Protein AF-A0A7X7RLG3-F1 (afdb_monomer_lite)

pLDDT: mean 86.23, std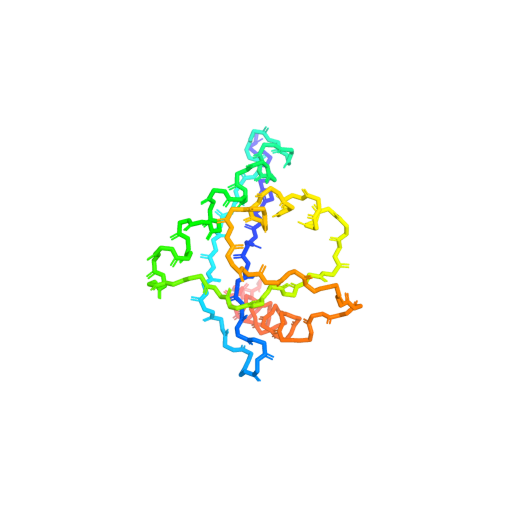 10.89, range [43.09, 94.62]

Sequence (106 aa):
GVRPQTAYVLLAVDAVSGMIIAEELFLATDGISRMWAAIPERLLALFKRLGGCPETIEIDCDRMANLLRPLGEFLPFKMVRRERLNALESAREKINAYMKKGEPKP

Structure (mmCIF, N/CA/C/O backbone):
data_AF-A0A7X7RLG3-F1
#
_entry.id   AF-A0A7X7RLG3-F1
#
loop_
_atom_site.group_PDB
_atom_site.id
_atom_site.type_symbol
_atom_site.label_atom_id
_atom_site.label_alt_id
_atom_site.label_comp_id
_atom_site.label_asym_id
_atom_site.label_entity_id
_atom_site.label_seq_id
_atom_site.pdbx_PDB_ins_code
_atom_site.Cartn_x
_atom_site.Cartn_y
_atom_site.Cartn_z
_atom_site.occupancy
_atom_site.B_iso_or_equiv
_atom_site.auth_seq_id
_atom_site.auth_comp_id
_atom_site.auth_asym_id
_atom_site.auth_atom_id
_atom_site.pdbx_PDB_model_num
ATOM 1 N N . GLY A 1 1 ? 27.360 -16.814 -11.761 1.00 48.91 1 GLY A N 1
ATOM 2 C CA . GLY A 1 1 ? 26.527 -16.801 -10.545 1.00 48.91 1 GLY A CA 1
ATOM 3 C C . GLY A 1 1 ? 25.399 -15.817 -10.745 1.00 48.91 1 GLY A C 1
ATOM 4 O O . GLY A 1 1 ? 25.664 -14.718 -11.217 1.00 48.91 1 GLY A O 1
ATOM 5 N N . VAL A 1 2 ? 24.160 -16.216 -10.468 1.00 57.38 2 VAL A N 1
ATOM 6 C CA . VAL A 1 2 ? 22.996 -15.319 -10.542 1.00 57.38 2 VAL A CA 1
ATOM 7 C C . VAL A 1 2 ? 23.175 -14.252 -9.458 1.00 57.38 2 VAL A C 1
ATOM 9 O O . VAL A 1 2 ? 23.409 -14.601 -8.302 1.00 57.38 2 VAL A O 1
ATOM 12 N N . ARG A 1 3 ? 23.158 -12.961 -9.822 1.00 59.81 3 ARG A N 1
ATOM 13 C CA . ARG A 1 3 ? 23.212 -11.879 -8.824 1.00 59.81 3 ARG A CA 1
ATOM 14 C C . ARG A 1 3 ? 22.021 -12.034 -7.868 1.00 59.81 3 ARG A C 1
ATOM 16 O O . ARG A 1 3 ? 20.927 -12.316 -8.361 1.00 59.81 3 ARG A O 1
ATOM 23 N N . PRO A 1 4 ? 22.201 -11.824 -6.551 1.00 58.94 4 PRO A N 1
ATOM 24 C CA . PRO A 1 4 ? 21.083 -11.797 -5.618 1.00 58.94 4 PRO A CA 1
ATOM 25 C C . PRO A 1 4 ? 20.049 -10.788 -6.117 1.00 58.94 4 PRO A C 1
ATOM 27 O O . PRO A 1 4 ? 20.378 -9.623 -6.352 1.00 58.94 4 PRO A O 1
ATOM 30 N N . GLN A 1 5 ? 18.823 -11.248 -6.344 1.00 68.31 5 GLN A N 1
ATOM 31 C CA . GLN A 1 5 ? 17.722 -10.362 -6.692 1.00 68.31 5 GLN A CA 1
ATOM 32 C C . GLN A 1 5 ? 17.154 -9.794 -5.399 1.00 68.31 5 GLN A C 1
ATOM 34 O O . GLN A 1 5 ? 16.774 -10.543 -4.500 1.00 68.31 5 GLN A O 1
ATOM 39 N N . THR A 1 6 ? 17.108 -8.468 -5.294 1.00 79.06 6 THR A N 1
ATOM 40 C CA . THR A 1 6 ? 16.455 -7.811 -4.164 1.00 79.06 6 THR A CA 1
ATOM 41 C C . THR A 1 6 ? 14.949 -8.007 -4.285 1.00 79.06 6 THR A C 1
ATOM 43 O O . THR A 1 6 ? 14.338 -7.576 -5.267 1.00 79.06 6 THR A O 1
ATOM 46 N N . ALA A 1 7 ? 14.366 -8.660 -3.284 1.00 84.00 7 ALA A N 1
ATOM 47 C CA . ALA A 1 7 ? 12.927 -8.766 -3.131 1.00 84.00 7 ALA A CA 1
ATOM 48 C C . ALA A 1 7 ? 12.376 -7.525 -2.418 1.00 84.00 7 ALA A C 1
ATOM 50 O O . ALA A 1 7 ? 12.976 -7.014 -1.471 1.00 84.00 7 ALA A O 1
ATOM 51 N N . TYR A 1 8 ? 11.222 -7.057 -2.875 1.00 88.62 8 TYR A N 1
ATOM 52 C CA . TYR A 1 8 ? 10.484 -5.937 -2.308 1.00 88.62 8 TYR A CA 1
ATOM 53 C C . TYR A 1 8 ? 9.096 -6.421 -1.907 1.00 88.62 8 TYR A C 1
ATOM 55 O O . TYR A 1 8 ? 8.529 -7.286 -2.566 1.00 88.62 8 TYR A O 1
ATOM 63 N N . VAL A 1 9 ? 8.537 -5.858 -0.842 1.00 89.19 9 VAL A N 1
ATOM 64 C CA . VAL A 1 9 ? 7.189 -6.203 -0.381 1.00 89.19 9 VAL A CA 1
AT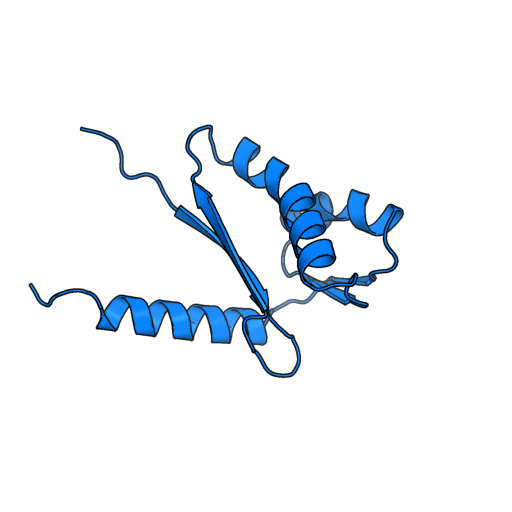OM 65 C C . VAL A 1 9 ? 6.339 -4.943 -0.391 1.00 89.19 9 VAL A C 1
ATOM 67 O O . VAL A 1 9 ? 6.714 -3.939 0.214 1.00 89.19 9 VAL A O 1
ATOM 70 N N . LEU A 1 10 ? 5.199 -4.997 -1.074 1.00 89.94 10 LEU A N 1
ATOM 71 C CA . LEU A 1 10 ? 4.111 -4.048 -0.872 1.00 89.94 10 LEU A CA 1
ATOM 72 C C . LEU A 1 10 ? 3.273 -4.571 0.288 1.00 89.94 10 LEU A C 1
ATOM 74 O O . LEU A 1 10 ? 2.683 -5.645 0.192 1.00 89.94 10 LEU A O 1
ATOM 78 N N . LEU A 1 11 ? 3.244 -3.816 1.377 1.00 90.69 11 LEU A N 1
ATOM 79 C CA . LEU A 1 11 ? 2.519 -4.181 2.583 1.00 90.69 11 LEU A CA 1
ATOM 80 C C . LEU A 1 11 ? 1.350 -3.216 2.770 1.00 90.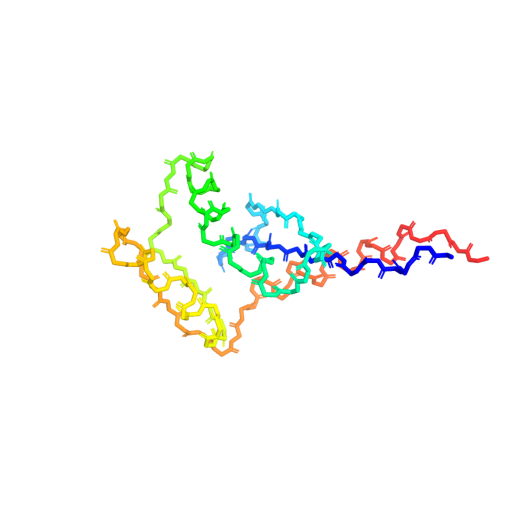69 11 LEU A C 1
ATOM 82 O O . LEU A 1 11 ? 1.545 -2.001 2.795 1.00 90.69 11 LEU A O 1
ATOM 86 N N . ALA A 1 12 ? 0.146 -3.763 2.903 1.00 89.56 12 ALA A N 1
ATOM 87 C CA . ALA A 1 12 ? -1.047 -3.019 3.274 1.00 89.56 12 ALA A CA 1
ATOM 88 C C . ALA A 1 12 ? -1.415 -3.375 4.714 1.00 89.56 12 ALA A C 1
ATOM 90 O O . ALA A 1 12 ? -1.575 -4.550 5.052 1.00 89.56 12 ALA A O 1
ATOM 91 N N . VAL A 1 13 ? -1.550 -2.355 5.556 1.00 91.19 13 VAL A N 1
ATOM 92 C CA . VAL A 1 13 ? -1.886 -2.508 6.972 1.00 91.19 13 VAL A CA 1
ATOM 93 C C . VAL A 1 13 ? -3.113 -1.684 7.310 1.00 91.19 13 VAL A C 1
ATOM 95 O O . VAL A 1 13 ? -3.318 -0.604 6.757 1.00 91.19 13 VAL A O 1
ATOM 98 N N . ASP A 1 14 ? -3.904 -2.180 8.248 1.00 90.12 14 ASP A N 1
ATOM 99 C CA . ASP A 1 14 ? -4.942 -1.386 8.878 1.00 90.12 14 ASP A CA 1
ATOM 100 C C . ASP A 1 14 ? -4.291 -0.330 9.778 1.00 90.12 14 ASP A C 1
ATOM 102 O O . ASP A 1 14 ? -3.497 -0.653 10.666 1.00 90.12 14 ASP A O 1
ATOM 106 N N . ALA A 1 15 ? -4.615 0.942 9.550 1.00 87.62 15 ALA A N 1
ATOM 107 C CA . ALA A 1 15 ? -3.977 2.051 10.254 1.00 87.62 15 ALA A CA 1
ATOM 108 C C . ALA A 1 15 ? -4.332 2.099 11.753 1.00 87.62 15 ALA A C 1
ATOM 110 O O . ALA A 1 15 ? -3.565 2.653 12.538 1.00 87.62 15 ALA A O 1
ATOM 111 N N . VAL A 1 16 ? -5.472 1.518 12.153 1.00 88.00 16 VAL A N 1
ATOM 112 C CA . VAL A 1 16 ? -5.975 1.556 13.535 1.00 88.00 16 VAL A CA 1
ATOM 113 C C . VAL A 1 16 ? -5.435 0.385 14.356 1.00 88.00 16 VAL A C 1
ATOM 115 O O . VAL A 1 16 ? -4.848 0.579 15.416 1.00 88.00 16 VAL A O 1
ATOM 118 N N . SER A 1 17 ? -5.626 -0.839 13.871 1.00 88.00 17 SER A N 1
ATOM 119 C CA . SER A 1 17 ? -5.233 -2.071 14.560 1.00 88.00 17 SER A CA 1
ATOM 120 C C . SER A 1 17 ? -3.777 -2.469 14.314 1.00 88.00 17 SER A C 1
ATOM 122 O O . SER A 1 17 ? -3.219 -3.263 15.074 1.00 88.00 17 SER A O 1
ATOM 124 N N . GLY A 1 18 ? -3.148 -1.954 13.252 1.00 87.44 18 GLY A N 1
ATOM 125 C CA . GLY A 1 18 ? -1.821 -2.389 12.815 1.00 87.44 18 GLY A CA 1
ATOM 126 C C . GLY A 1 18 ? -1.798 -3.813 12.252 1.00 87.44 18 GLY A C 1
ATOM 127 O O . GLY A 1 18 ? -0.726 -4.414 12.153 1.00 87.44 18 GLY A O 1
ATOM 128 N N . MET A 1 19 ? -2.966 -4.375 11.922 1.00 88.38 19 MET A N 1
ATOM 129 C CA . MET A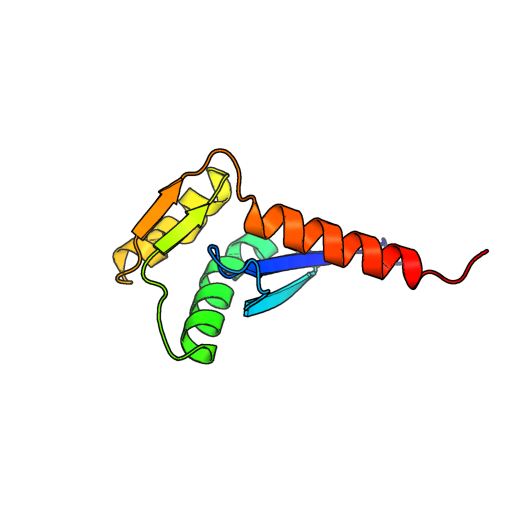 1 19 ? -3.083 -5.686 11.291 1.00 88.38 19 MET A CA 1
ATOM 130 C C . MET A 1 19 ? -2.595 -5.619 9.842 1.00 88.38 19 MET A C 1
ATOM 132 O O . MET A 1 19 ? -2.947 -4.701 9.106 1.00 88.38 19 MET A O 1
ATOM 136 N N . ILE A 1 20 ? -1.811 -6.609 9.413 1.00 90.75 20 ILE A N 1
ATOM 137 C CA . ILE A 1 20 ? -1.461 -6.772 7.999 1.00 90.75 20 ILE A CA 1
ATOM 138 C C . ILE A 1 20 ? -2.703 -7.282 7.271 1.00 90.75 20 ILE A C 1
ATOM 140 O O . ILE A 1 20 ? -3.213 -8.357 7.579 1.00 90.75 20 ILE A O 1
ATOM 144 N N . ILE A 1 21 ? -3.195 -6.485 6.327 1.00 88.62 21 ILE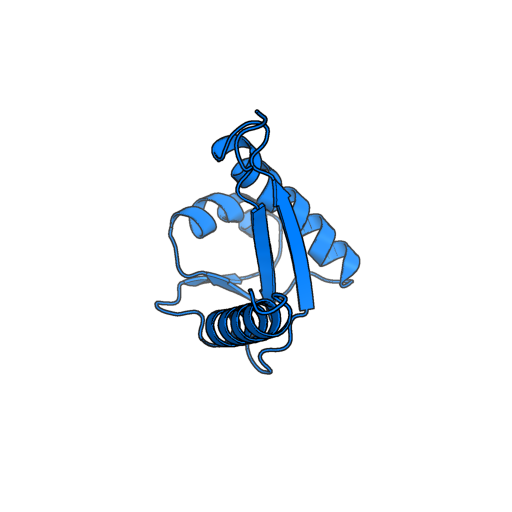 A N 1
ATOM 145 C CA . ILE A 1 21 ? -4.357 -6.814 5.499 1.00 88.62 21 ILE A CA 1
ATOM 146 C C . ILE A 1 21 ? -3.907 -7.604 4.267 1.00 88.62 21 ILE A C 1
ATOM 148 O O . ILE A 1 21 ? -4.611 -8.501 3.805 1.00 88.62 21 ILE A O 1
ATOM 152 N N . ALA A 1 22 ? -2.744 -7.258 3.715 1.00 86.94 22 ALA A N 1
ATOM 153 C CA . ALA A 1 22 ? -2.179 -7.946 2.568 1.00 86.94 22 ALA A CA 1
ATOM 154 C C . ALA A 1 22 ? -0.678 -7.687 2.422 1.00 86.94 22 ALA A C 1
ATOM 156 O O . ALA A 1 22 ? -0.170 -6.616 2.763 1.00 86.94 22 ALA A O 1
ATOM 157 N N . GLU A 1 23 ? -0.010 -8.653 1.804 1.00 89.44 23 GLU A N 1
ATOM 158 C CA . GLU A 1 23 ? 1.363 -8.570 1.330 1.00 89.44 23 GLU A CA 1
ATOM 159 C C . GLU A 1 23 ? 1.428 -8.972 -0.147 1.00 89.44 23 GLU A C 1
ATOM 161 O O . GLU A 1 23 ? 0.759 -9.905 -0.589 1.00 89.44 23 GLU A O 1
ATOM 166 N N . GLU A 1 24 ? 2.237 -8.266 -0.928 1.00 89.50 24 GLU A N 1
ATOM 167 C CA . GLU A 1 24 ? 2.540 -8.639 -2.308 1.00 89.50 24 GLU A CA 1
ATOM 168 C C . GLU A 1 24 ? 4.054 -8.575 -2.510 1.00 89.50 24 GLU A C 1
ATOM 170 O O . GLU A 1 24 ? 4.694 -7.558 -2.226 1.00 89.50 24 GLU A O 1
ATOM 175 N N . LEU A 1 25 ? 4.633 -9.676 -2.990 1.00 88.75 25 LEU A N 1
ATOM 176 C CA . LEU A 1 25 ? 6.063 -9.787 -3.248 1.00 88.75 25 LEU A CA 1
ATOM 177 C C . LEU A 1 25 ? 6.381 -9.316 -4.667 1.00 88.75 25 LEU A C 1
ATOM 179 O O . LEU A 1 25 ? 5.760 -9.735 -5.642 1.00 88.75 25 LEU A O 1
ATOM 183 N N . PHE A 1 26 ? 7.413 -8.495 -4.781 1.00 88.62 26 PHE A N 1
ATOM 184 C CA . PHE A 1 26 ? 7.939 -7.994 -6.033 1.00 88.62 26 PHE A CA 1
ATOM 185 C C . PHE A 1 26 ? 9.406 -8.372 -6.174 1.00 88.62 26 PHE A C 1
ATOM 187 O O . PHE A 1 26 ? 10.209 -8.195 -5.258 1.00 88.62 26 PHE A O 1
ATOM 194 N N . LEU A 1 27 ? 9.769 -8.840 -7.362 1.00 86.69 27 LEU A N 1
ATOM 195 C CA . LEU A 1 27 ? 11.155 -9.044 -7.753 1.00 86.69 27 LEU A CA 1
ATOM 196 C C . LEU A 1 27 ? 11.495 -8.005 -8.816 1.00 86.69 27 LEU A C 1
ATOM 198 O O . LEU A 1 27 ? 10.804 -7.890 -9.826 1.00 86.69 27 LEU A O 1
ATOM 202 N N . ALA A 1 28 ? 12.566 -7.243 -8.607 1.00 87.25 28 ALA A N 1
ATOM 203 C CA . ALA A 1 28 ? 13.025 -6.248 -9.575 1.00 87.25 28 ALA A CA 1
ATOM 204 C C . ALA A 1 28 ? 13.831 -6.893 -10.726 1.00 87.25 28 ALA A C 1
ATOM 206 O O . ALA A 1 28 ? 14.894 -6.389 -11.091 1.00 87.25 28 ALA A O 1
ATOM 207 N N . THR A 1 29 ? 13.346 -8.011 -11.285 1.00 85.38 29 THR A N 1
ATOM 208 C CA . THR A 1 29 ? 14.013 -8.790 -12.350 1.00 85.38 29 THR A CA 1
ATOM 209 C C . THR A 1 29 ? 14.277 -7.947 -13.592 1.00 85.38 29 THR A C 1
ATOM 211 O O . THR A 1 29 ? 15.381 -7.973 -14.129 1.00 85.38 29 THR A O 1
ATOM 214 N N . ASP A 1 30 ? 13.292 -7.134 -13.980 1.00 85.50 30 ASP A N 1
ATOM 215 C CA . ASP A 1 30 ? 13.354 -6.251 -15.150 1.00 85.50 30 ASP A CA 1
ATOM 216 C C . ASP A 1 30 ? 13.670 -4.792 -14.765 1.00 85.50 30 ASP A C 1
ATOM 218 O O . ASP A 1 30 ? 13.407 -3.852 -15.521 1.00 85.50 30 ASP A O 1
ATOM 222 N N . GLY A 1 31 ? 14.217 -4.592 -13.562 1.00 87.31 31 GLY A N 1
ATOM 223 C CA . GLY A 1 31 ? 14.595 -3.292 -13.019 1.00 87.31 31 GLY A CA 1
ATOM 224 C C . GLY A 1 31 ? 13.541 -2.640 -12.120 1.00 87.31 31 GLY A C 1
ATOM 225 O O . GLY A 1 31 ? 12.334 -2.877 -12.211 1.00 87.31 31 GLY A O 1
ATOM 226 N N . ILE A 1 32 ? 14.024 -1.756 -11.242 1.00 88.06 32 ILE A N 1
ATOM 227 C CA . ILE A 1 32 ? 13.221 -1.097 -10.201 1.00 88.06 32 ILE A CA 1
ATOM 228 C C . ILE A 1 32 ? 12.077 -0.273 -10.814 1.00 88.06 32 ILE A C 1
ATOM 230 O O . ILE A 1 32 ? 10.962 -0.306 -10.305 1.00 88.06 32 ILE A O 1
ATOM 234 N N . SER A 1 33 ? 12.303 0.426 -11.929 1.00 88.62 33 SER A N 1
ATOM 235 C CA . SER A 1 33 ? 11.268 1.257 -12.563 1.00 88.62 33 SER A CA 1
ATOM 236 C C . SER A 1 33 ? 10.050 0.454 -13.028 1.00 88.62 33 SER A C 1
ATOM 238 O O . SER A 1 33 ? 8.920 0.892 -12.820 1.00 88.62 33 SER A O 1
ATOM 240 N N . ARG A 1 34 ? 10.262 -0.736 -13.613 1.00 88.88 34 ARG A N 1
ATOM 241 C CA . ARG A 1 34 ? 9.166 -1.625 -14.034 1.00 88.88 34 ARG A CA 1
ATOM 242 C C . ARG A 1 34 ? 8.410 -2.197 -12.844 1.00 88.88 34 ARG A C 1
ATOM 244 O O . ARG A 1 34 ? 7.188 -2.268 -12.881 1.00 88.88 34 ARG A O 1
ATOM 251 N N . MET A 1 35 ? 9.128 -2.532 -11.775 1.00 90.62 35 MET A N 1
ATOM 252 C CA . MET A 1 35 ? 8.511 -2.951 -10.521 1.00 90.62 35 MET A CA 1
ATOM 253 C C . MET A 1 35 ? 7.564 -1.875 -9.971 1.00 90.62 35 MET A C 1
ATOM 255 O O . MET A 1 35 ? 6.417 -2.179 -9.659 1.00 90.62 35 MET A O 1
ATOM 259 N N . TRP A 1 36 ? 8.016 -0.616 -9.896 1.00 90.69 36 TRP A N 1
ATOM 260 C CA . TRP A 1 36 ? 7.170 0.492 -9.438 1.00 90.69 36 TRP A CA 1
ATOM 261 C C . TRP A 1 36 ? 5.933 0.666 -10.318 1.00 90.69 36 TRP A C 1
ATOM 263 O O . TRP A 1 36 ? 4.839 0.820 -9.787 1.00 90.69 36 TRP A O 1
ATOM 273 N N . ALA A 1 37 ? 6.080 0.580 -11.643 1.00 91.38 37 ALA A N 1
ATOM 274 C CA . ALA A 1 37 ? 4.966 0.726 -12.581 1.00 91.38 37 ALA A CA 1
ATOM 275 C C . ALA A 1 37 ? 3.850 -0.320 -12.386 1.00 91.38 37 ALA A C 1
ATOM 277 O O . ALA A 1 37 ? 2.704 -0.044 -12.727 1.00 91.38 37 ALA A O 1
ATOM 278 N N . ALA A 1 38 ? 4.157 -1.486 -11.806 1.00 90.94 38 ALA A N 1
ATOM 279 C CA . ALA A 1 38 ? 3.175 -2.534 -11.526 1.00 90.94 38 ALA A CA 1
ATOM 280 C C . ALA A 1 38 ? 2.371 -2.306 -10.230 1.00 90.94 38 ALA A C 1
ATOM 282 O O . ALA A 1 38 ? 1.334 -2.936 -10.028 1.00 90.94 38 ALA A O 1
ATOM 283 N N . ILE A 1 39 ? 2.823 -1.424 -9.332 1.00 91.62 39 ILE A N 1
ATOM 284 C CA . ILE A 1 39 ? 2.188 -1.226 -8.018 1.00 91.62 39 ILE A CA 1
ATOM 285 C C . ILE A 1 39 ? 0.724 -0.753 -8.117 1.00 91.62 39 ILE A C 1
ATOM 287 O O . ILE A 1 39 ? -0.094 -1.312 -7.387 1.00 91.62 39 ILE A O 1
ATOM 291 N N . PRO A 1 40 ? 0.329 0.201 -8.989 1.00 92.00 40 PRO A N 1
ATOM 292 C CA . PRO A 1 40 ? -1.061 0.661 -9.045 1.00 92.00 40 PRO A CA 1
ATOM 293 C C . PRO A 1 40 ? -2.031 -0.459 -9.431 1.00 92.00 40 PRO A C 1
ATOM 295 O O . PRO A 1 40 ? -3.078 -0.621 -8.810 1.00 92.00 40 PRO A O 1
ATOM 298 N N . GLU A 1 41 ? -1.654 -1.277 -10.415 1.00 91.88 41 GLU A N 1
ATOM 299 C CA . GLU A 1 41 ? -2.443 -2.433 -10.843 1.00 91.88 41 GLU A CA 1
ATOM 300 C C . GLU A 1 41 ? -2.584 -3.466 -9.716 1.00 91.88 41 GLU A C 1
ATOM 302 O O . GLU A 1 41 ? -3.675 -3.979 -9.460 1.00 91.88 41 GLU A O 1
ATOM 307 N N . ARG A 1 42 ? -1.497 -3.728 -8.983 1.00 91.25 42 ARG A N 1
ATOM 308 C CA . ARG A 1 42 ? -1.496 -4.652 -7.839 1.00 91.25 42 ARG A CA 1
ATOM 309 C C . ARG A 1 42 ? -2.380 -4.153 -6.704 1.00 91.25 42 ARG A C 1
ATOM 311 O O . ARG A 1 42 ? -3.113 -4.939 -6.110 1.00 91.25 42 ARG A O 1
ATOM 318 N N . LEU A 1 43 ? -2.370 -2.849 -6.451 1.00 90.31 43 LEU A N 1
ATOM 319 C CA . LEU A 1 43 ? -3.222 -2.229 -5.446 1.00 90.31 43 LEU A CA 1
ATOM 320 C C . LEU A 1 43 ? -4.710 -2.319 -5.829 1.00 90.31 43 LEU A C 1
ATOM 322 O O . LEU A 1 43 ? -5.543 -2.659 -4.993 1.00 90.31 43 LEU A O 1
ATOM 326 N N . LEU A 1 44 ? -5.044 -2.111 -7.107 1.00 90.44 44 LEU A N 1
ATOM 327 C CA . LEU A 1 44 ? -6.404 -2.318 -7.617 1.00 90.44 44 LEU A CA 1
ATOM 328 C C . LEU A 1 44 ? -6.873 -3.768 -7.451 1.00 90.44 44 LEU A C 1
ATOM 330 O O . LEU A 1 44 ? -8.009 -4.009 -7.039 1.00 90.44 44 LEU A O 1
ATOM 334 N N . ALA A 1 45 ? -6.012 -4.738 -7.764 1.00 91.31 45 ALA A N 1
ATOM 335 C CA . ALA A 1 45 ? -6.315 -6.152 -7.565 1.00 91.31 45 ALA A CA 1
ATOM 336 C C . ALA A 1 45 ? -6.550 -6.474 -6.080 1.00 91.31 45 ALA A C 1
ATOM 338 O O . ALA A 1 45 ? -7.474 -7.216 -5.745 1.00 91.31 45 ALA A O 1
ATOM 339 N N . LEU A 1 46 ? -5.766 -5.864 -5.192 1.00 89.94 46 LEU A N 1
ATOM 340 C CA . LEU A 1 46 ? -5.915 -5.982 -3.746 1.00 89.94 46 LEU A CA 1
ATOM 341 C C . LEU A 1 46 ? -7.256 -5.411 -3.268 1.00 89.94 46 LEU A C 1
ATOM 343 O O . LEU A 1 46 ? -7.961 -6.100 -2.539 1.00 89.94 46 LEU A O 1
ATOM 347 N N . PHE A 1 47 ? -7.677 -4.231 -3.731 1.00 88.94 47 PHE A N 1
ATOM 348 C CA . PHE A 1 47 ? -8.999 -3.680 -3.393 1.00 88.94 47 PHE A CA 1
ATOM 349 C C . PHE A 1 47 ? -10.140 -4.590 -3.846 1.00 88.94 47 PHE A C 1
ATOM 351 O O . PHE A 1 47 ? -11.071 -4.855 -3.087 1.00 88.94 47 PHE A O 1
ATOM 358 N N . LYS A 1 48 ? -10.041 -5.149 -5.059 1.00 89.88 48 LYS A N 1
ATOM 359 C CA . LYS A 1 48 ? -11.014 -6.138 -5.543 1.00 89.88 48 LYS A CA 1
ATOM 360 C C . LYS A 1 48 ? -11.041 -7.386 -4.658 1.00 89.88 48 LYS A C 1
ATOM 362 O O . LYS A 1 48 ? -12.123 -7.859 -4.328 1.00 89.88 48 LYS A O 1
ATOM 367 N N . ARG A 1 49 ? -9.873 -7.896 -4.248 1.00 89.31 49 ARG A N 1
ATOM 368 C CA . ARG A 1 49 ? -9.747 -9.071 -3.366 1.00 89.31 49 ARG A CA 1
ATOM 369 C C . ARG A 1 49 ? -10.331 -8.819 -1.975 1.00 89.31 49 ARG A C 1
ATOM 371 O O . ARG A 1 49 ? -10.932 -9.723 -1.410 1.00 89.31 49 ARG A O 1
ATOM 378 N N . LEU A 1 50 ? -10.177 -7.607 -1.445 1.00 84.50 50 LEU A N 1
ATOM 379 C CA . LEU A 1 50 ? -10.742 -7.201 -0.154 1.00 84.50 50 LEU A CA 1
ATOM 380 C C . LEU A 1 50 ? -12.240 -6.870 -0.219 1.00 84.50 50 LEU A C 1
ATOM 382 O O . LEU A 1 50 ? -12.852 -6.629 0.817 1.00 84.50 50 LEU A O 1
ATOM 386 N N . GLY A 1 51 ? -12.840 -6.864 -1.413 1.00 86.38 51 GLY A N 1
ATOM 387 C CA . GLY A 1 51 ? -14.261 -6.575 -1.602 1.00 86.38 51 GLY A CA 1
ATOM 388 C C . GLY A 1 51 ? -14.614 -5.089 -1.528 1.00 86.38 51 GLY A C 1
ATOM 389 O O . GLY A 1 51 ? -15.792 -4.756 -1.422 1.00 86.38 51 GLY A O 1
ATOM 390 N N . GLY A 1 52 ? -13.632 -4.184 -1.597 1.00 85.50 52 GLY A N 1
ATOM 391 C CA . GLY A 1 52 ? -13.886 -2.752 -1.491 1.00 85.50 52 GLY A CA 1
ATOM 392 C C . GLY A 1 52 ? -12.653 -1.870 -1.661 1.00 85.50 52 GLY A C 1
ATOM 393 O O . GLY A 1 52 ? -11.511 -2.298 -1.497 1.00 85.50 52 GLY A O 1
ATOM 394 N N . CYS A 1 53 ? -12.905 -0.605 -1.993 1.00 88.69 53 CYS A N 1
ATOM 395 C CA . CYS A 1 53 ? -11.898 0.448 -1.973 1.00 88.69 53 CYS A CA 1
ATOM 396 C C . CYS A 1 53 ? -11.829 1.039 -0.556 1.00 88.69 53 CYS A C 1
ATOM 398 O O . CYS A 1 53 ? -12.885 1.355 -0.004 1.00 88.69 53 CYS A O 1
ATOM 400 N N . PRO A 1 54 ? -10.636 1.219 0.036 1.00 89.00 54 PRO A N 1
ATOM 401 C CA . PRO A 1 54 ? -10.519 1.897 1.321 1.00 89.00 54 PRO A CA 1
ATOM 402 C C . PRO A 1 54 ? -10.997 3.349 1.210 1.00 89.00 54 PRO A C 1
ATOM 404 O O . PRO A 1 54 ? -10.871 3.974 0.158 1.00 89.00 54 PRO A O 1
ATOM 407 N N . GLU A 1 55 ? -11.496 3.914 2.308 1.00 90.88 55 GLU A N 1
ATOM 408 C CA . GLU A 1 55 ? -11.877 5.332 2.348 1.00 90.88 55 GLU A CA 1
ATOM 409 C C . GLU A 1 55 ? -10.655 6.256 2.306 1.00 90.88 55 GLU A C 1
ATOM 411 O O . GLU A 1 55 ? -10.719 7.365 1.776 1.00 90.88 55 GLU A O 1
ATOM 416 N N . THR A 1 56 ? -9.537 5.820 2.890 1.00 93.00 56 THR A N 1
ATOM 417 C CA . THR A 1 56 ? -8.300 6.598 2.989 1.00 93.00 56 THR A CA 1
ATOM 418 C C . THR A 1 56 ? -7.081 5.707 2.785 1.00 93.00 56 THR A C 1
ATOM 420 O O . THR A 1 56 ? -7.027 4.590 3.292 1.00 93.00 56 THR A O 1
ATOM 423 N N . ILE A 1 57 ? -6.087 6.227 2.067 1.00 92.44 57 ILE A N 1
ATOM 424 C CA . ILE A 1 57 ? -4.756 5.637 1.930 1.00 92.44 57 ILE A CA 1
ATOM 425 C C . ILE A 1 57 ? -3.741 6.638 2.471 1.00 92.44 57 ILE A C 1
ATOM 427 O O . ILE A 1 57 ? -3.612 7.751 1.953 1.00 92.44 57 ILE A O 1
ATOM 431 N N . GLU A 1 58 ? -3.016 6.233 3.509 1.00 94.62 58 GLU A N 1
ATOM 432 C CA . GLU A 1 58 ? -1.922 7.018 4.070 1.00 94.62 58 GLU A CA 1
ATOM 433 C C . GLU A 1 58 ? -0.603 6.691 3.363 1.00 94.62 58 GLU A C 1
ATOM 435 O O . GLU A 1 58 ? -0.283 5.527 3.122 1.00 94.62 58 GLU A O 1
ATOM 440 N N . ILE A 1 59 ? 0.170 7.723 3.030 1.00 93.00 59 ILE A N 1
ATOM 441 C CA . ILE A 1 59 ? 1.468 7.602 2.358 1.00 93.00 59 ILE A CA 1
ATOM 442 C C . ILE A 1 59 ? 2.502 8.533 2.994 1.00 93.00 59 ILE A C 1
ATOM 444 O O . ILE A 1 59 ? 2.153 9.606 3.483 1.00 93.00 59 ILE A O 1
ATOM 448 N N . ASP A 1 60 ? 3.778 8.160 2.944 1.00 93.81 60 ASP A N 1
ATOM 449 C CA . ASP A 1 60 ? 4.883 8.950 3.507 1.00 93.81 60 ASP A CA 1
ATOM 450 C C . ASP A 1 60 ? 5.764 9.646 2.458 1.00 93.81 60 ASP A C 1
ATOM 452 O O . ASP A 1 60 ? 6.415 10.651 2.747 1.00 93.81 60 ASP A O 1
ATOM 456 N N . CYS A 1 61 ? 5.772 9.154 1.218 1.00 90.62 61 CYS A N 1
ATOM 457 C CA . CYS A 1 61 ? 6.707 9.603 0.195 1.00 90.62 61 CYS A CA 1
ATOM 458 C C . CYS A 1 61 ? 6.031 10.099 -1.090 1.00 90.62 61 CYS A C 1
ATOM 460 O O . CYS A 1 61 ? 5.042 9.547 -1.579 1.00 90.62 61 CYS A O 1
ATOM 462 N N . ASP A 1 62 ? 6.643 11.119 -1.703 1.00 92.12 62 ASP A N 1
ATOM 463 C CA . ASP A 1 62 ? 6.166 11.729 -2.952 1.00 92.12 62 ASP A CA 1
ATOM 464 C C . ASP A 1 62 ? 6.123 10.736 -4.115 1.00 92.12 62 ASP A C 1
ATOM 466 O O . ASP A 1 62 ? 5.277 10.837 -5.001 1.00 92.12 62 ASP A O 1
ATOM 470 N N . ARG A 1 63 ? 7.022 9.743 -4.120 1.00 91.12 63 ARG A N 1
ATOM 471 C CA . ARG A 1 63 ? 7.022 8.697 -5.147 1.00 91.12 63 ARG A CA 1
ATOM 472 C C . ARG A 1 63 ? 5.713 7.913 -5.127 1.00 91.12 63 ARG A C 1
ATOM 474 O O . ARG A 1 63 ? 5.119 7.744 -6.187 1.00 91.12 63 ARG A O 1
ATOM 481 N N . MET A 1 64 ? 5.260 7.478 -3.950 1.00 89.94 64 MET A N 1
ATOM 482 C CA . MET A 1 64 ? 3.993 6.760 -3.819 1.00 89.94 64 MET A CA 1
ATOM 483 C C . MET A 1 64 ? 2.810 7.679 -4.139 1.00 89.94 64 MET A C 1
ATOM 485 O O . MET A 1 64 ? 1.904 7.267 -4.854 1.00 89.94 64 MET A O 1
ATOM 489 N N . ALA A 1 65 ? 2.862 8.947 -3.713 1.00 92.00 65 ALA A N 1
ATOM 490 C CA . ALA A 1 65 ? 1.839 9.940 -4.051 1.00 92.00 65 ALA A CA 1
ATOM 491 C C . ALA A 1 65 ? 1.645 10.078 -5.565 1.00 92.00 65 ALA A C 1
ATOM 493 O O . ALA A 1 65 ? 0.537 9.970 -6.082 1.00 92.00 65 ALA A O 1
ATOM 494 N N . ASN A 1 66 ? 2.747 10.291 -6.285 1.00 92.69 66 ASN A N 1
ATOM 495 C CA . ASN A 1 66 ? 2.741 10.451 -7.735 1.00 92.69 66 ASN A CA 1
ATOM 496 C C . ASN A 1 66 ? 2.246 9.191 -8.444 1.00 92.69 66 ASN A C 1
ATOM 498 O O . ASN A 1 66 ? 1.525 9.286 -9.433 1.00 92.69 66 ASN A O 1
ATOM 502 N N . LEU A 1 67 ? 2.631 8.026 -7.929 1.00 91.75 67 LEU A N 1
ATOM 503 C CA . LEU A 1 67 ? 2.280 6.737 -8.498 1.00 91.75 67 LEU A CA 1
ATOM 504 C C . LEU A 1 67 ? 0.790 6.405 -8.318 1.00 91.75 67 LEU A C 1
ATOM 506 O O . LEU A 1 67 ? 0.164 5.870 -9.229 1.00 91.75 67 LEU A O 1
ATOM 510 N N . LEU A 1 68 ? 0.217 6.731 -7.158 1.00 91.25 68 LEU A N 1
ATOM 511 C CA . LEU A 1 68 ? -1.188 6.463 -6.848 1.00 91.25 68 LEU A CA 1
ATOM 512 C C . LEU A 1 68 ? -2.132 7.579 -7.307 1.00 91.25 68 LEU A C 1
ATOM 514 O O . LEU A 1 68 ? -3.343 7.367 -7.312 1.00 91.25 68 LEU A O 1
ATOM 518 N N . ARG A 1 69 ? -1.610 8.750 -7.701 1.00 91.69 69 ARG A N 1
ATOM 519 C CA . ARG A 1 69 ? -2.418 9.897 -8.146 1.00 91.69 69 ARG A CA 1
ATOM 520 C C . ARG A 1 69 ? -3.461 9.515 -9.203 1.00 91.69 69 ARG A C 1
ATOM 522 O O . ARG A 1 69 ? -4.617 9.854 -8.973 1.00 91.69 69 ARG A O 1
ATOM 529 N N . PRO A 1 70 ? -3.126 8.764 -10.275 1.00 91.19 70 PRO A N 1
ATOM 530 C CA . PRO A 1 70 ? -4.123 8.378 -11.268 1.00 91.19 70 PRO A CA 1
ATOM 531 C C . PRO A 1 70 ? -5.265 7.562 -10.658 1.00 91.19 70 PRO A C 1
ATOM 533 O O . PRO A 1 70 ? -6.412 7.741 -11.032 1.00 91.19 70 PRO A O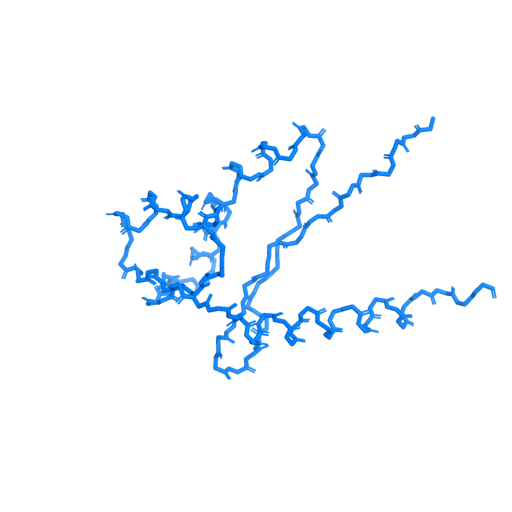 1
ATOM 536 N N . LEU A 1 71 ? -4.987 6.698 -9.674 1.00 90.31 71 LEU A N 1
ATOM 537 C CA . LEU A 1 71 ? -6.035 5.907 -9.025 1.00 90.31 71 LEU A CA 1
ATOM 538 C C . LEU A 1 71 ? -6.999 6.780 -8.214 1.00 90.31 71 LEU A C 1
ATOM 540 O O . LEU A 1 71 ? -8.188 6.484 -8.187 1.00 90.31 71 LEU A O 1
ATOM 544 N N . GLY A 1 72 ? -6.502 7.848 -7.587 1.00 88.56 72 GLY A N 1
ATOM 545 C CA . GLY A 1 72 ? -7.325 8.787 -6.819 1.00 88.56 72 GLY A CA 1
ATOM 546 C C . GLY A 1 72 ? -8.268 9.635 -7.679 1.00 88.56 72 GLY A C 1
ATOM 547 O O . GLY A 1 72 ? -9.209 10.214 -7.150 1.00 88.56 72 GLY A O 1
ATOM 548 N N . GLU A 1 73 ? -8.049 9.700 -8.997 1.00 89.25 73 GLU A N 1
ATOM 549 C CA . GLU A 1 73 ? -8.972 10.358 -9.935 1.00 89.25 73 GLU A CA 1
ATOM 550 C C . GLU A 1 73 ? -10.181 9.473 -10.274 1.00 89.25 73 GLU A C 1
ATOM 552 O O . GLU A 1 73 ? -11.257 9.984 -10.578 1.00 89.25 73 GLU A O 1
ATOM 557 N N . PHE A 1 74 ? -10.021 8.146 -10.202 1.00 88.00 74 PHE A N 1
ATOM 558 C CA . PHE A 1 74 ? -11.056 7.178 -10.585 1.00 88.00 74 PHE A CA 1
ATOM 559 C C . PHE A 1 74 ? -11.723 6.475 -9.401 1.00 88.00 74 PHE A C 1
ATOM 561 O O . PHE A 1 74 ? -12.785 5.875 -9.567 1.00 88.00 74 PHE A O 1
ATOM 568 N N . LEU A 1 75 ? -11.104 6.499 -8.221 1.00 89.69 75 LEU A N 1
ATOM 569 C CA . LEU A 1 75 ? -11.579 5.797 -7.035 1.00 89.69 75 LEU A CA 1
ATOM 570 C C . LEU A 1 75 ? -11.913 6.765 -5.897 1.00 89.69 75 LEU A C 1
ATOM 572 O O . LEU A 1 75 ? -11.258 7.792 -5.749 1.00 89.69 75 LEU A O 1
ATOM 576 N N . PRO A 1 76 ? -12.882 6.416 -5.033 1.00 91.06 76 PRO A N 1
ATOM 577 C CA . PRO A 1 76 ? -13.376 7.314 -3.990 1.00 91.06 76 PRO A CA 1
ATOM 578 C C . PRO A 1 76 ? -12.455 7.427 -2.760 1.00 91.06 76 PRO A C 1
ATOM 580 O O . PRO A 1 76 ? -12.877 7.979 -1.744 1.00 91.06 76 PRO A O 1
ATOM 583 N N . PHE A 1 77 ? -11.225 6.903 -2.806 1.00 92.19 77 PHE A N 1
ATOM 584 C CA . PHE A 1 77 ? -10.317 6.983 -1.663 1.00 92.19 77 PHE A CA 1
ATOM 585 C C . PHE A 1 77 ? -9.673 8.368 -1.554 1.00 92.19 77 PHE A C 1
ATOM 587 O O . PHE A 1 77 ? -9.312 9.001 -2.545 1.00 92.19 77 PHE A O 1
ATOM 594 N N . LYS A 1 78 ? -9.444 8.817 -0.321 1.00 92.88 78 LYS A N 1
ATOM 595 C CA . LYS A 1 78 ? -8.635 10.003 -0.030 1.00 92.88 78 LYS A CA 1
ATOM 596 C C . LYS A 1 78 ? -7.183 9.605 0.165 1.00 92.88 78 LYS A C 1
ATOM 598 O O . LYS A 1 78 ? -6.876 8.704 0.938 1.00 92.88 78 LYS A O 1
ATOM 603 N N . MET A 1 79 ? -6.273 10.301 -0.501 1.00 93.44 79 MET A N 1
ATOM 604 C CA . MET A 1 79 ? -4.843 10.126 -0.273 1.00 93.44 79 MET A CA 1
ATOM 605 C C . MET A 1 79 ? -4.363 11.142 0.760 1.00 93.44 79 MET A C 1
ATOM 607 O O . MET A 1 79 ? -4.528 12.345 0.565 1.00 93.44 79 MET A O 1
ATOM 611 N N . VAL A 1 80 ? -3.774 10.666 1.856 1.00 94.31 80 VAL A N 1
ATOM 612 C CA . VAL A 1 80 ? -3.319 11.516 2.964 1.00 94.31 80 VAL A CA 1
ATOM 613 C C . VAL A 1 80 ? -1.821 11.348 3.150 1.00 94.31 80 VAL A C 1
ATOM 615 O O . VAL A 1 80 ? -1.325 10.243 3.360 1.00 94.31 80 VAL A O 1
ATOM 618 N N . ARG A 1 81 ? -1.087 12.462 3.098 1.00 92.88 81 ARG A N 1
ATOM 619 C CA . ARG A 1 81 ? 0.343 12.462 3.395 1.00 92.88 81 ARG A CA 1
ATOM 620 C C . ARG A 1 81 ? 0.561 12.467 4.904 1.00 92.88 81 ARG A C 1
ATOM 622 O O . ARG A 1 81 ? -0.005 13.295 5.617 1.00 92.88 81 ARG A O 1
ATOM 629 N N . ARG A 1 82 ? 1.402 11.557 5.378 1.00 94.31 82 ARG A N 1
ATOM 630 C CA . ARG A 1 82 ? 1.861 11.470 6.763 1.00 94.31 82 ARG A CA 1
ATOM 631 C C . ARG A 1 82 ? 3.372 11.602 6.798 1.00 94.31 82 ARG A C 1
ATOM 633 O O . ARG A 1 82 ? 4.053 11.192 5.870 1.00 94.31 82 ARG A O 1
ATOM 640 N N . GLU A 1 83 ? 3.901 12.149 7.883 1.00 90.88 83 GLU A N 1
ATOM 641 C CA . GLU A 1 83 ? 5.352 12.138 8.101 1.00 90.88 83 GLU A CA 1
ATOM 642 C C . GLU A 1 83 ? 5.855 10.729 8.426 1.00 90.88 83 GLU A C 1
ATOM 644 O O . GLU A 1 83 ? 6.982 10.379 8.088 1.00 90.88 83 GLU A O 1
ATOM 649 N N . ARG A 1 84 ? 5.021 9.916 9.093 1.00 90.69 84 ARG A N 1
ATOM 650 C CA . ARG A 1 84 ? 5.337 8.539 9.485 1.00 90.69 84 ARG A CA 1
ATOM 651 C C . ARG A 1 84 ? 4.098 7.656 9.414 1.00 90.69 84 ARG A C 1
ATOM 653 O O . ARG A 1 84 ? 3.012 8.075 9.813 1.00 90.69 84 ARG A O 1
ATOM 660 N N . LEU A 1 85 ? 4.288 6.415 8.979 1.00 93.12 85 LEU A N 1
ATOM 661 C CA . LEU A 1 85 ? 3.256 5.379 8.932 1.00 93.12 85 LEU A CA 1
ATOM 662 C C . LEU A 1 85 ? 3.475 4.397 10.089 1.00 93.12 85 LEU A C 1
ATOM 664 O O . LEU A 1 85 ? 3.983 3.297 9.895 1.00 93.12 85 LEU A O 1
ATOM 668 N N . ASN A 1 86 ? 3.131 4.802 11.315 1.00 92.62 86 ASN A N 1
ATOM 669 C CA . ASN A 1 86 ? 3.472 4.050 12.536 1.00 92.62 86 ASN A CA 1
ATOM 670 C C . ASN A 1 86 ? 2.982 2.590 12.514 1.00 92.62 86 ASN A C 1
ATOM 672 O O . ASN A 1 86 ? 3.713 1.688 12.922 1.00 92.62 86 ASN A O 1
ATOM 676 N N . ALA A 1 87 ? 1.769 2.349 12.008 1.00 92.12 87 ALA A N 1
ATOM 677 C CA . ALA A 1 87 ? 1.219 1.002 11.856 1.00 92.12 87 ALA A CA 1
ATOM 678 C C . ALA A 1 87 ? 2.055 0.148 10.885 1.00 92.12 87 ALA A C 1
ATOM 680 O O . ALA A 1 87 ? 2.356 -1.012 11.170 1.00 92.12 87 ALA A O 1
ATOM 681 N N . LEU A 1 88 ? 2.484 0.746 9.769 1.00 92.31 88 LEU A N 1
ATOM 682 C CA . LEU A 1 88 ? 3.305 0.085 8.756 1.00 92.31 88 LEU A CA 1
ATOM 683 C C . LEU A 1 88 ? 4.705 -0.223 9.294 1.00 92.31 88 LEU A C 1
ATOM 685 O O . LEU A 1 88 ? 5.208 -1.327 9.103 1.00 92.31 88 LEU A O 1
ATOM 689 N N . GLU A 1 89 ? 5.308 0.724 10.012 1.00 92.38 89 GLU A N 1
ATOM 690 C CA . GLU A 1 89 ? 6.606 0.538 10.664 1.00 92.38 89 GLU A CA 1
ATOM 691 C C . GLU A 1 89 ? 6.554 -0.581 11.707 1.00 92.38 89 GLU A C 1
ATOM 693 O O . GLU A 1 89 ? 7.395 -1.478 11.686 1.00 92.38 89 GLU A O 1
ATOM 698 N N . SER A 1 90 ? 5.521 -0.605 12.555 1.00 91.44 90 SER A N 1
ATOM 699 C CA . SER A 1 90 ? 5.344 -1.678 13.538 1.00 91.44 90 SER A CA 1
ATOM 700 C C . SER A 1 90 ? 5.183 -3.048 12.872 1.00 91.44 90 SER A C 1
ATOM 702 O O . SER A 1 90 ? 5.784 -4.032 13.310 1.00 91.44 90 SER A O 1
ATOM 704 N N . ALA A 1 91 ? 4.407 -3.133 11.787 1.00 91.50 91 ALA A N 1
ATOM 705 C CA . ALA A 1 91 ? 4.255 -4.369 11.024 1.00 91.50 91 ALA A CA 1
ATOM 706 C C . ALA A 1 91 ? 5.586 -4.814 10.394 1.00 91.50 91 ALA A C 1
ATOM 708 O O . ALA A 1 91 ? 5.978 -5.977 10.523 1.00 91.50 91 ALA A O 1
ATOM 709 N N . ARG A 1 92 ? 6.331 -3.881 9.791 1.00 90.62 92 ARG A N 1
ATOM 710 C CA . ARG A 1 92 ? 7.661 -4.123 9.216 1.00 90.62 92 ARG A CA 1
ATOM 711 C C . ARG A 1 92 ? 8.654 -4.631 10.261 1.00 90.62 92 ARG A C 1
ATOM 713 O O . ARG A 1 92 ? 9.395 -5.577 9.997 1.00 90.62 92 ARG A O 1
ATOM 720 N N . GLU A 1 93 ? 8.673 -4.038 11.451 1.00 90.75 93 GLU A N 1
ATOM 721 C CA . GLU A 1 93 ? 9.530 -4.472 12.558 1.00 90.75 93 GLU A CA 1
ATOM 722 C C . GLU A 1 93 ? 9.201 -5.894 13.020 1.00 90.75 93 GLU A C 1
ATOM 724 O O . GLU A 1 93 ? 10.116 -6.698 13.210 1.00 90.75 93 GLU A O 1
ATOM 729 N N . LYS A 1 94 ? 7.913 -6.239 13.134 1.00 88.25 94 LYS A N 1
ATOM 730 C CA . LYS A 1 94 ? 7.469 -7.598 13.485 1.00 88.25 94 LYS A CA 1
ATOM 731 C C . LYS A 1 94 ? 7.906 -8.627 12.440 1.00 88.25 94 LYS A C 1
ATOM 733 O O . LYS A 1 94 ? 8.425 -9.676 12.820 1.00 88.25 94 LYS A O 1
ATOM 738 N N . ILE A 1 95 ? 7.764 -8.313 11.149 1.00 87.81 95 ILE A N 1
ATOM 739 C CA . ILE A 1 95 ? 8.236 -9.173 10.050 1.00 87.81 95 ILE A CA 1
ATOM 740 C C . ILE A 1 95 ? 9.751 -9.373 10.150 1.00 87.81 95 ILE A C 1
ATOM 742 O O . ILE A 1 95 ? 10.230 -10.504 10.146 1.00 87.81 95 ILE A O 1
ATOM 746 N N . ASN A 1 96 ? 10.517 -8.292 10.314 1.00 87.38 96 ASN A N 1
ATOM 747 C CA . ASN A 1 96 ? 11.972 -8.373 10.441 1.00 87.38 96 ASN A CA 1
ATOM 748 C C . ASN A 1 96 ? 12.406 -9.196 11.661 1.00 87.38 96 ASN A C 1
ATOM 750 O O . ASN A 1 96 ? 13.350 -9.982 11.577 1.00 87.38 96 ASN A O 1
ATOM 754 N N . ALA A 1 97 ? 11.726 -9.033 12.798 1.00 87.62 97 ALA A N 1
ATOM 755 C CA . ALA A 1 97 ? 11.995 -9.811 14.001 1.00 87.62 97 ALA A CA 1
ATOM 756 C C . ALA A 1 97 ? 11.690 -11.303 13.801 1.00 87.62 97 ALA A C 1
ATOM 758 O O . ALA A 1 97 ? 12.427 -12.145 14.312 1.00 87.62 97 ALA A O 1
ATOM 759 N N . TYR A 1 98 ? 10.634 -11.633 13.053 1.00 83.12 98 TYR A N 1
ATOM 760 C CA . TYR A 1 98 ? 10.305 -13.011 12.696 1.00 83.12 98 TYR A CA 1
ATOM 761 C C . TYR A 1 98 ? 11.360 -13.622 11.766 1.00 83.12 98 TYR A C 1
ATOM 763 O O . TYR A 1 98 ? 11.878 -14.697 12.060 1.00 83.12 98 TYR A O 1
ATOM 771 N N . MET A 1 99 ? 11.756 -12.905 10.710 1.00 81.25 99 MET A N 1
ATOM 772 C CA . MET A 1 99 ? 12.774 -13.368 9.758 1.00 81.25 99 MET A CA 1
ATOM 773 C C . MET A 1 99 ? 14.115 -13.657 10.446 1.00 81.25 99 MET A C 1
ATOM 775 O O . MET A 1 99 ? 14.694 -14.716 10.234 1.00 81.25 99 MET A O 1
ATOM 779 N N . LYS A 1 100 ? 14.558 -12.785 11.363 1.00 82.38 100 LYS A N 1
ATOM 780 C CA . LYS A 1 100 ? 15.791 -12.996 12.148 1.00 82.38 100 LYS A CA 1
ATOM 781 C C . LYS A 1 100 ? 15.733 -14.200 13.092 1.00 82.38 100 LYS A C 1
ATOM 783 O O . LYS A 1 100 ? 16.772 -14.736 13.457 1.00 82.38 100 LYS A O 1
ATOM 788 N N . LYS A 1 101 ? 14.541 -14.608 13.538 1.00 71.75 101 LYS A N 1
ATOM 789 C CA . LYS A 1 101 ? 14.366 -15.808 14.375 1.00 71.75 101 LYS A CA 1
ATOM 790 C C . LYS A 1 101 ? 14.347 -17.099 13.553 1.00 71.75 101 LYS A C 1
ATOM 792 O O . LYS A 1 101 ? 14.600 -18.157 14.120 1.00 71.75 101 LYS A O 1
ATOM 797 N N . GLY A 1 102 ? 14.017 -17.012 12.263 1.00 61.09 102 GLY A N 1
ATOM 798 C CA . GLY A 1 102 ? 13.964 -18.141 11.333 1.00 61.09 102 GLY A CA 1
ATOM 799 C C . GLY A 1 102 ? 15.283 -18.440 10.613 1.00 61.09 102 GLY A C 1
ATOM 800 O O . GLY A 1 102 ? 15.378 -19.475 9.958 1.00 61.09 102 GLY A O 1
ATOM 801 N N . GLU A 1 103 ? 16.296 -17.574 10.725 1.00 52.41 103 GLU A N 1
ATOM 802 C CA . GLU A 1 103 ? 17.639 -17.870 10.218 1.00 52.41 103 GLU A CA 1
ATOM 803 C C . GLU A 1 103 ? 18.259 -19.013 11.045 1.00 52.41 103 GLU A C 1
ATOM 805 O O . GLU A 1 103 ? 18.361 -18.891 12.273 1.00 52.41 103 GLU A O 1
ATOM 810 N N . PRO A 1 104 ? 18.669 -20.138 10.422 1.00 47.31 104 PRO A N 1
ATOM 811 C CA . PRO A 1 104 ? 19.426 -21.150 11.135 1.00 47.31 104 PRO A CA 1
ATOM 812 C C . PRO A 1 104 ? 20.711 -20.497 11.645 1.00 47.31 104 PRO A C 1
ATOM 814 O O . PRO A 1 104 ? 21.426 -19.824 10.901 1.00 47.31 104 PRO A O 1
ATOM 817 N N . LYS A 1 105 ? 20.968 -20.667 12.943 1.00 43.09 105 LYS A N 1
ATOM 818 C CA . LYS A 1 105 ? 22.208 -20.225 13.586 1.00 43.09 105 LYS A CA 1
ATOM 819 C C . LYS A 1 105 ? 23.396 -20.824 12.805 1.00 43.09 105 LYS A C 1
ATOM 821 O O . LYS A 1 105 ? 23.299 -22.005 12.464 1.00 43.09 105 LYS A O 1
ATOM 826 N N . PRO A 1 106 ? 24.449 -20.042 12.495 1.00 49.84 106 PRO A N 1
ATOM 827 C CA . PRO A 1 106 ? 25.629 -20.560 11.806 1.00 49.84 106 PRO A CA 1
ATOM 828 C C . PRO A 1 106 ? 26.310 -21.682 12.594 1.00 49.84 106 PRO A C 1
ATOM 830 O O . PRO A 1 106 ? 26.195 -21.683 13.846 1.00 49.84 106 PRO A O 1
#

Secondary structure (DSSP, 8-state):
-PPPPPEEEEEEE-TTT--EEEEEEEE-TT-HHHHHHHHHHHHHHHHHHTTS--SEEEE--HHHHHHHHHHHHHSSPEEEE-S--HHHHHHHHHHHHHHHHHSPP-

Radius of gyration: 15.37 Å; chains: 1; bounding box: 41×34×30 Å

Foldseek 3Di:
DPPDWDKDKDWDADLPPLHTLDIDIDTCPVHPVVRLLCVLVVVVVSQVVVVHDDQEDEDADPSVVVSCVVVVVVHNHHYHYDVDSVSVVVNVVVVVVVVVVPDDDD

=== Feature glossary ===
Feature key, reading from the visual/contextual features back to the raw sequence:

Rendered structure images. Six rendered views show the 3D structure from the faces of a cube — i.e. along ±x, ±y, ±z. Rendering representation is drawn randomly per protein from cartoon (secondary-structure ribbons), sticks (backbone bonds), or molecular surface; coloring is either N→C rainbow (blue at the N-terminus through red at the C-terminus) or one color per chain.

Contact-map, Ramachandran, and PAE plots. The contact map is a binary N×N matrix image: pixel (i, j) is dark where Cα_i and Cα_j are within 8 Å and |i−j|>4. Because the |i−j|>4 filter removes local helical contacts, off-diagonal stripes parallel to the main diagonal indicate parallel β-sheets; stripes perpendicular to it indicate antiparallel β-sheets. The Ramachandran plot scatters every residue's (φ, ψ) pair against the sterically allowed regions. The PAE heatmap renders the predicted-aligned-error matrix.

InterPro / GO / CATH / organism. Database cross-references. InterPro integrates a dozen domain/family signature databases into unified entries with residue-range hits. GO terms attach function/process/location labels with evidence codes. CATH codes position the fold in a four-level structural taxonomy. Organism is the NCBI-taxonomy species name.

Nearest PDB structures. The Foldseek neighbor list gives the closest experimentally determined structures in the PDB, ranked by structural alignment. TM-score near 1 means near-identical fold; near 0.3 means only rough topology match. This is how one finds what a novel AlphaFold prediction most resembles in the solved-structure universe.

Predicted aligned error. PAE(i, j) answers: if I align the predicted and true structures on residue i, how far off (in Å) do I expect residue j to be? A block-diagonal PAE matrix with low values on the blocks and high values off-diagonal is the signature of a multi-domain protein with confidently predicted domains but uncertain inter-domain orientation.

Solvent-accessible surface area. Accessible surface area quantifies burial. A residue with SASA near zero is packed into the hydrophobic core; one with SASA >100 Å² sits on the surface. Computed here via the Shrake–Rupley numerical algorithm with a 1.4 Å probe.

B-factor. B-factor (Debye–Waller factor) reflects atomic displacement in the crystal lattice. It is an experimental observable (units Å²), not a prediction; low values mean the atom is pinned down, high values mean it moves or is heterogeneous across the crystal.

pLDDT. For AlphaFold models, the B-factor field carries pLDDT — the model's own estimate of local accuracy on a 0–100 scale. Regions with pLDDT<50 should be treated as essentially unmodeled; they often correspond to intrinsically disordered segments.

Backbone torsions (φ/ψ). φ (phi) and ψ (psi) are the two rotatable backbone dihedrals per residue: φ is the C(i-1)–N–Cα–C torsion, ψ is the N–Cα–C–N(i+1) torsion, both in degrees on (−180°, 180°]. α-helical residues cluster near (−60°, −45°); β-strand residues near (−120°, +130°). A Ramachandran plot is simply a scatter of (φ, ψ) for every residue.

Radius of gyration, Cα contacts, bounding box. Radius of gyration (Rg) is the root-mean-square distance of Cα atoms from their centroid — a single number for overall size and compactness. A globular domain of N residues has Rg ≈ 2.2·N^0.38 Å; an extended or disordered chain has a much larger Rg. The Cα contact count is the number of residue pairs whose Cα atoms are within 8 Å and are more than four positions apart in sequence — a standard proxy for tertiary packing density. The bounding box is the smallest axis-aligned box enclosing all Cα atoms.

Secondary structure (3-state, P-SEA). Three-state secondary structure (P-SEA) collapses the eight DSSP classes into helix (a), strand (b), and coil (c). P-SEA assigns these from Cα geometry alone — distances and angles — without requiring backbone oxygens, so it works on any Cα trace.

Secondary structure (8-state, DSSP). DSSP 8-state secondary structure assigns each residue one of H (α-helix), G (3₁₀-helix), I (π-helix), E (extended β-strand), B (isolated β-bridge), T (hydrogen-bonded turn), S (bend), or '-' (coil). The assignment is computed from backbone hydrogen-bond geometry via the Kabsch–Sander algorithm.

Foldseek 3Di. A 3Di character summarizes, for each residue, the relative orientation of the Cα frame of its nearest spatial neighbor. Because it encodes fold topology rather than chemistry, 3Di alignments detect remote structural similarity that sequence alignment misses.

mmCIF coordinates. The mmCIF block holds the 3D Cartesian coordinates of each backbone atom (N, Cα, C, O) in ångströms. mmCIF is the PDB's canonical archive format — a tagged-loop text representation of the atomic model.

Sequence. Sequence gives the chain of amino acids in standard one-letter code (A=alanine, C=cysteine, …, Y=tyrosine), read N→C. It is the only feature that is directly encoded by the gene; all structural features are derived from the folded form of this sequence.